Protein AF-A0A2V8YTY5-F1 (afdb_monomer)

pLDDT: mean 90.18, std 7.25, range [68.62, 97.31]

Sequence (83 aa):
MLPLSAKKPRSWTNEYVRHGTQTSLAALEIASGKVVAHVKQRRTSVNFLRFLNDVVRAFPEQELHMILDNLNIHKNEAARRWL

Solvent-accessible surface area (backbone atoms only — not comparable to full-atom values): 5617 Å² total; per-residue (Å²): 108,52,79,72,50,96,98,38,78,75,48,74,61,82,80,77,80,74,94,72,76,70,34,77,48,74,48,72,43,82,90,83,64,50,72,52,74,48,80,37,81,63,88,45,46,68,60,49,56,54,48,50,54,54,53,50,65,75,43,78,92,58,90,81,88,83,87,76,77,98,48,75,58,63,70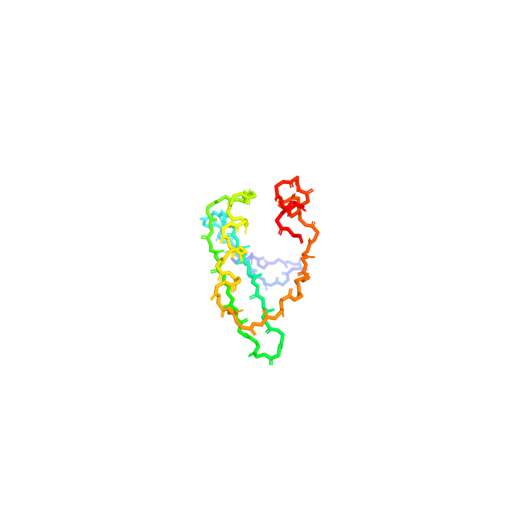,38,71,71,39,60,73,71,107

Mean predicted aligned error: 7.51 Å

Radius of gyration: 20.01 Å; Cα contacts (8 Å, |Δi|>4): 69; chains: 1; bounding box: 39×43×46 Å

Nearest PDB structures (foldseek):
  1cz9-assembly1_A-2  TM=8.704E-01  e=3.309E-02  Avian sarcoma virus
  1mhx-assembly1_A  TM=4.297E-01  e=1.911E+00  Finegoldia magna ATCC 29328
  1ihr-assembly1_A  TM=3.011E-01  e=4.620E-01  Escherichia coli
  4v7e-assembly1_CU  TM=3.447E-01  e=9.047E+00  Triticum aestivum

Foldseek 3Di:
DDDDDVVDDDDDDPPPDDPDDWDKDWDADDPPRDIDIDIGRDDALVVVVVSVVVVCVVPVPDDDDDDDDPDPSCPDPVNVVSD

Structure (mmCIF, N/CA/C/O backbone):
data_AF-A0A2V8YTY5-F1
#
_entry.id   AF-A0A2V8YTY5-F1
#
loop_
_atom_site.group_PDB
_atom_site.id
_atom_site.type_symbol
_atom_site.label_atom_id
_atom_site.label_alt_id
_atom_site.label_comp_id
_atom_site.label_asym_id
_atom_site.label_entity_id
_atom_site.label_seq_id
_atom_site.pdbx_PDB_ins_code
_atom_site.Cartn_x
_atom_site.Cartn_y
_atom_site.Cartn_z
_atom_site.occupancy
_atom_site.B_iso_or_equiv
_atom_site.auth_seq_id
_atom_site.auth_comp_id
_atom_site.auth_asym_id
_atom_site.auth_atom_id
_atom_site.pdbx_PDB_model_num
ATOM 1 N N . MET A 1 1 ? 9.684 -18.217 -31.310 1.00 70.25 1 MET A N 1
ATOM 2 C CA . MET A 1 1 ? 9.890 -19.690 -31.368 1.00 70.25 1 MET A CA 1
ATOM 3 C C . MET A 1 1 ? 11.365 -19.961 -31.594 1.00 70.25 1 MET A C 1
ATOM 5 O O . MET A 1 1 ? 11.905 -19.434 -32.559 1.00 70.25 1 MET A O 1
ATOM 9 N N . LEU A 1 2 ? 12.018 -20.733 -30.723 1.00 75.50 2 LEU A N 1
ATOM 10 C CA . LEU A 1 2 ? 13.448 -21.018 -30.876 1.00 75.50 2 LEU A CA 1
ATOM 11 C C . LEU A 1 2 ? 13.671 -22.204 -31.827 1.00 75.50 2 LEU A C 1
AT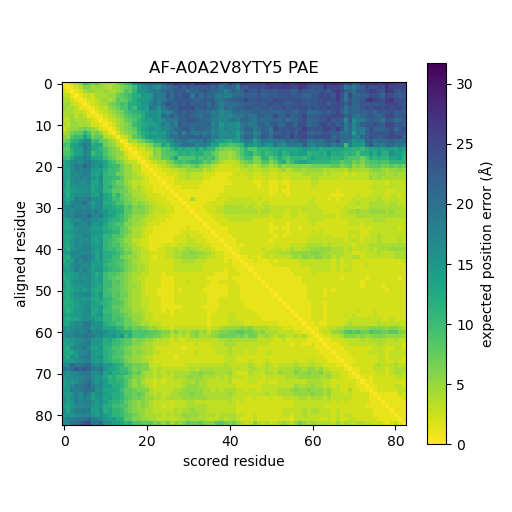OM 13 O O . LEU A 1 2 ? 12.886 -23.158 -31.797 1.00 75.50 2 LEU A O 1
ATOM 17 N N . PRO A 1 3 ? 14.711 -22.158 -32.679 1.00 73.94 3 PRO A N 1
ATOM 18 C CA . PRO A 1 3 ? 15.004 -23.235 -33.614 1.00 73.94 3 PRO A CA 1
ATOM 19 C C . PRO A 1 3 ? 15.411 -24.516 -32.874 1.00 73.94 3 PRO A C 1
ATOM 21 O O . PRO A 1 3 ? 16.116 -24.479 -31.862 1.00 73.94 3 PRO A O 1
ATOM 24 N N . LEU A 1 4 ? 14.973 -25.659 -33.405 1.00 84.69 4 LEU A N 1
ATOM 25 C CA . LEU A 1 4 ? 15.392 -26.977 -32.933 1.00 84.69 4 LEU A CA 1
ATOM 26 C C . LEU A 1 4 ? 16.893 -27.156 -33.211 1.00 84.69 4 LEU A C 1
ATOM 28 O O . LEU A 1 4 ? 17.351 -26.890 -34.320 1.00 84.69 4 LEU A O 1
ATOM 32 N N . SER A 1 5 ? 17.659 -27.631 -32.231 1.00 85.56 5 SER A N 1
ATOM 33 C CA . SER A 1 5 ? 19.058 -28.026 -32.446 1.00 85.56 5 SER A CA 1
ATOM 34 C C . SER A 1 5 ? 19.400 -29.268 -31.631 1.00 85.56 5 SER A C 1
ATOM 36 O O . SER A 1 5 ? 18.693 -29.618 -30.684 1.00 85.56 5 SER A O 1
ATOM 38 N N . ALA A 1 6 ? 20.470 -29.973 -32.009 1.00 84.88 6 ALA A N 1
ATOM 39 C CA . ALA A 1 6 ? 20.912 -31.158 -31.281 1.00 84.88 6 ALA A CA 1
ATOM 40 C C . ALA A 1 6 ? 21.116 -30.814 -29.793 1.00 84.88 6 ALA A C 1
ATOM 42 O O . ALA A 1 6 ? 21.815 -29.858 -29.461 1.00 84.88 6 ALA A O 1
ATOM 43 N N . LYS A 1 7 ? 20.491 -31.599 -28.903 1.00 86.06 7 LYS A N 1
ATOM 44 C CA . LYS A 1 7 ? 20.428 -31.384 -27.440 1.00 86.06 7 LYS A CA 1
ATOM 45 C C . LYS A 1 7 ? 19.563 -30.201 -26.961 1.00 86.06 7 LYS A C 1
ATOM 47 O O . LYS A 1 7 ? 19.594 -29.892 -25.773 1.00 86.06 7 LYS A O 1
ATOM 52 N N . LYS A 1 8 ? 18.771 -29.555 -27.827 1.00 80.94 8 LYS A N 1
ATOM 53 C CA . LYS A 1 8 ? 17.824 -28.490 -27.444 1.00 80.94 8 LYS A CA 1
ATOM 54 C C . LYS A 1 8 ? 16.436 -28.739 -28.058 1.00 80.94 8 LYS A C 1
ATOM 56 O O . LYS A 1 8 ? 16.252 -28.497 -29.255 1.00 80.94 8 LYS A O 1
ATOM 61 N N . PRO A 1 9 ? 15.457 -29.221 -27.269 1.00 80.94 9 PRO A N 1
ATOM 62 C CA . PRO A 1 9 ? 14.095 -29.424 -27.751 1.00 80.94 9 PRO A CA 1
ATOM 63 C C . PRO A 1 9 ? 13.441 -28.091 -28.133 1.00 80.94 9 PRO A C 1
ATOM 65 O O . PRO A 1 9 ? 13.825 -27.026 -27.646 1.00 80.94 9 PRO A O 1
ATOM 68 N N . ARG A 1 10 ? 12.439 -28.156 -29.016 1.00 80.19 10 ARG A N 1
ATOM 69 C CA . ARG A 1 10 ? 11.695 -26.982 -29.484 1.00 80.19 10 ARG A CA 1
ATOM 70 C C . ARG A 1 10 ? 11.039 -26.300 -28.289 1.00 80.19 10 ARG A C 1
ATOM 72 O O . ARG A 1 10 ? 10.296 -26.936 -27.548 1.00 80.19 10 ARG A O 1
ATOM 79 N N . SER A 1 11 ? 11.284 -25.006 -28.137 1.00 81.00 11 SER A N 1
ATOM 80 C CA . SER A 1 11 ? 10.689 -24.201 -27.078 1.00 81.00 11 SER A CA 1
ATOM 81 C C . SER A 1 11 ? 10.075 -22.923 -27.637 1.00 81.00 11 SER A C 1
ATOM 83 O O . SER A 1 11 ? 10.490 -22.364 -28.663 1.00 81.00 11 SER A O 1
ATOM 85 N N . TRP A 1 12 ? 9.031 -22.472 -26.955 1.00 77.44 12 TRP A N 1
ATOM 86 C CA . TRP A 1 12 ? 8.430 -21.176 -27.201 1.00 77.44 12 TRP A CA 1
ATOM 87 C C . TRP A 1 12 ? 9.228 -20.133 -26.430 1.00 77.44 12 TRP A C 1
ATOM 89 O O . TRP A 1 12 ? 9.453 -20.269 -25.229 1.00 77.44 12 TRP A O 1
ATOM 99 N N . THR A 1 13 ? 9.665 -19.085 -27.124 1.00 71.56 13 THR A N 1
ATOM 100 C CA . THR A 1 13 ? 10.001 -17.843 -26.442 1.00 71.56 13 THR A CA 1
ATOM 101 C C . THR A 1 13 ? 8.681 -17.266 -25.958 1.00 71.56 13 THR A C 1
ATOM 103 O O . THR A 1 13 ? 7.839 -16.904 -26.775 1.00 71.56 13 THR A O 1
ATOM 106 N N . ASN A 1 14 ? 8.477 -17.213 -24.640 1.00 71.44 14 ASN A N 1
ATOM 107 C CA . ASN A 1 14 ? 7.498 -16.290 -24.078 1.00 71.44 14 ASN A CA 1
ATOM 108 C C . ASN A 1 14 ? 8.061 -14.895 -24.331 1.00 71.44 14 ASN A C 1
ATOM 110 O O . ASN A 1 14 ? 8.806 -14.355 -23.513 1.00 71.44 14 ASN A O 1
ATOM 114 N N . GLU A 1 15 ? 7.781 -14.352 -25.512 1.00 68.62 15 GLU A N 1
ATOM 115 C CA . GLU A 1 15 ? 8.038 -12.953 -25.819 1.00 68.62 15 GLU A CA 1
ATOM 116 C C . GLU A 1 15 ? 7.095 -12.127 -24.952 1.00 68.62 15 GLU A C 1
ATOM 118 O O . GLU A 1 15 ? 5.979 -11.777 -25.323 1.00 68.62 15 GLU A O 1
ATOM 123 N N . TYR A 1 16 ? 7.534 -11.890 -23.719 1.00 76.50 16 TYR A N 1
ATOM 124 C CA . TYR A 1 16 ? 6.872 -10.979 -22.814 1.00 76.50 16 TYR A CA 1
ATOM 125 C C . TYR A 1 16 ? 7.149 -9.556 -23.294 1.00 76.50 16 TYR A C 1
ATOM 127 O O . TYR A 1 16 ? 8.187 -8.964 -22.991 1.00 76.50 16 TYR A O 1
ATOM 135 N N . VAL A 1 17 ? 6.215 -9.017 -24.074 1.00 76.12 17 VAL A N 1
ATOM 136 C CA . VAL A 1 17 ? 6.251 -7.621 -24.508 1.00 76.12 17 VAL A CA 1
ATOM 137 C C . VAL A 1 17 ? 5.788 -6.744 -23.344 1.00 76.12 17 VAL A C 1
ATOM 139 O O . VAL A 1 17 ? 4.619 -6.745 -22.962 1.00 76.12 17 VAL A O 1
ATOM 142 N N . ARG A 1 18 ? 6.717 -5.986 -22.749 1.00 81.88 18 ARG A N 1
ATOM 143 C CA . ARG A 1 18 ? 6.386 -4.981 -21.728 1.00 81.88 18 ARG A CA 1
ATOM 144 C C . ARG A 1 18 ? 5.895 -3.704 -22.403 1.00 81.88 18 ARG A C 1
ATOM 146 O O . ARG A 1 18 ? 6.685 -2.994 -23.013 1.00 81.88 18 ARG A O 1
ATOM 153 N N . HIS A 1 19 ? 4.636 -3.341 -22.184 1.00 82.12 19 HIS A N 1
ATOM 154 C CA . HIS A 1 19 ? 4.063 -2.061 -22.630 1.00 82.12 19 HIS A CA 1
ATOM 155 C C . HIS A 1 19 ? 4.339 -0.896 -21.656 1.00 82.12 19 HIS A C 1
ATOM 157 O O . HIS A 1 19 ? 3.574 0.061 -21.572 1.00 82.12 19 HIS A O 1
ATOM 163 N N . GLY A 1 20 ? 5.434 -0.980 -20.896 1.00 84.25 20 GLY A N 1
ATOM 164 C CA . GLY A 1 20 ?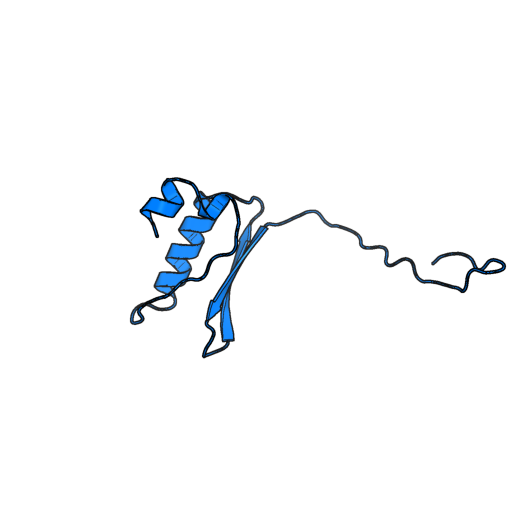 5.761 -0.064 -19.803 1.00 84.25 20 GLY A CA 1
ATOM 165 C C . GLY A 1 20 ? 5.500 -0.663 -18.419 1.00 84.25 20 GLY A C 1
ATOM 166 O O . GLY A 1 20 ? 5.170 -1.839 -18.278 1.00 84.25 20 GLY A O 1
ATOM 167 N N . THR A 1 21 ? 5.710 0.148 -17.380 1.00 89.88 21 THR A N 1
ATOM 168 C CA . THR A 1 21 ? 5.521 -0.252 -15.977 1.00 89.88 21 THR A CA 1
ATOM 169 C C . THR A 1 21 ? 4.549 0.706 -15.306 1.00 89.88 21 THR A C 1
ATOM 171 O O . THR A 1 21 ? 4.752 1.917 -15.350 1.00 89.88 21 THR A O 1
ATOM 174 N N . GLN A 1 22 ? 3.526 0.165 -14.647 1.00 93.12 22 GLN A N 1
ATOM 175 C CA . GLN A 1 22 ? 2.631 0.919 -13.772 1.00 93.12 22 GLN A CA 1
ATOM 176 C C . GLN A 1 22 ? 2.773 0.436 -12.329 1.00 93.12 22 GLN A C 1
ATOM 178 O O . GLN A 1 22 ? 3.240 -0.668 -12.059 1.00 93.12 22 GLN A O 1
ATOM 183 N N . THR A 1 23 ? 2.388 1.290 -11.387 1.00 92.25 23 THR A N 1
ATOM 184 C CA . THR A 1 23 ? 2.316 0.956 -9.964 1.00 92.25 23 THR A CA 1
ATOM 185 C C . THR A 1 23 ? 0.889 0.561 -9.616 1.00 92.25 23 THR A C 1
ATOM 187 O O . THR A 1 23 ? -0.024 1.366 -9.798 1.00 92.25 23 THR A O 1
ATOM 190 N N . SER A 1 24 ? 0.715 -0.649 -9.091 1.00 93.75 24 SER A N 1
ATOM 191 C CA . SER A 1 24 ? -0.535 -1.096 -8.479 1.00 93.75 24 SER A CA 1
ATOM 192 C C . SER A 1 24 ? -0.437 -0.955 -6.962 1.00 93.75 24 SER A C 1
ATOM 194 O O . SER A 1 24 ? 0.565 -1.352 -6.370 1.00 93.75 24 SER A O 1
ATOM 196 N N . LEU A 1 25 ? -1.460 -0.370 -6.350 1.00 95.31 25 LEU A N 1
ATOM 197 C CA . LEU A 1 25 ? -1.706 -0.403 -4.912 1.00 95.31 25 LEU A CA 1
ATOM 198 C C . LEU A 1 25 ? -2.995 -1.188 -4.716 1.00 95.31 25 LEU A C 1
ATOM 200 O O . LEU A 1 25 ? -3.987 -0.863 -5.364 1.00 95.31 25 LEU A O 1
ATOM 204 N N . ALA A 1 26 ? -2.988 -2.202 -3.858 1.00 96.69 26 ALA A N 1
ATOM 205 C CA . ALA A 1 26 ? -4.161 -3.022 -3.599 1.00 96.69 26 ALA A CA 1
ATOM 206 C C . ALA A 1 26 ? -4.238 -3.386 -2.117 1.00 96.69 26 ALA A C 1
ATOM 208 O O . ALA A 1 26 ? -3.221 -3.681 -1.494 1.00 96.69 26 ALA A O 1
ATOM 209 N N . ALA A 1 27 ? -5.451 -3.363 -1.576 1.00 96.94 27 ALA A N 1
ATOM 210 C CA . ALA A 1 27 ? -5.779 -3.799 -0.231 1.00 96.94 27 ALA A CA 1
ATOM 211 C C . ALA A 1 27 ? -6.827 -4.899 -0.357 1.00 96.94 27 ALA A C 1
ATOM 213 O O . ALA A 1 27 ? -7.861 -4.698 -0.998 1.00 96.94 27 ALA A O 1
ATOM 214 N N . LEU A 1 28 ? -6.521 -6.055 0.223 1.00 97.25 28 LEU A N 1
ATOM 215 C CA . LEU A 1 28 ? -7.397 -7.214 0.283 1.00 97.25 28 LEU A CA 1
ATOM 216 C C . LEU A 1 28 ? -7.986 -7.294 1.690 1.00 97.25 28 LEU A C 1
ATOM 218 O O . LEU A 1 28 ? -7.242 -7.411 2.661 1.00 97.25 28 LEU A O 1
ATOM 222 N N . GLU A 1 29 ? -9.309 -7.248 1.785 1.00 95.81 29 GLU A N 1
ATOM 223 C CA . GLU A 1 29 ? -10.023 -7.567 3.016 1.00 95.81 29 GLU A CA 1
ATOM 224 C C . GLU A 1 29 ? -10.133 -9.095 3.124 1.00 95.81 29 GLU A C 1
ATOM 226 O O . GLU A 1 29 ? -10.601 -9.762 2.200 1.00 95.81 29 GLU A O 1
ATOM 231 N N . ILE A 1 30 ? -9.618 -9.658 4.217 1.00 95.19 30 ILE A N 1
ATOM 232 C CA . ILE A 1 30 ? -9.337 -11.095 4.328 1.00 95.19 30 ILE A CA 1
ATOM 233 C C . ILE A 1 30 ? -10.613 -11.932 4.462 1.00 95.19 30 ILE A C 1
ATOM 235 O O . ILE A 1 30 ? -10.670 -13.027 3.907 1.00 95.19 30 ILE A O 1
ATOM 239 N N . ALA A 1 31 ? -11.627 -11.448 5.181 1.00 92.81 31 ALA A N 1
ATOM 240 C CA . ALA A 1 31 ? -12.821 -12.229 5.483 1.00 92.81 31 ALA A CA 1
ATOM 241 C C . ALA A 1 31 ? -13.749 -12.375 4.268 1.00 92.81 31 ALA A C 1
ATOM 243 O O . ALA A 1 31 ? -14.266 -13.460 4.012 1.00 92.81 31 ALA A O 1
ATOM 244 N N . SER A 1 32 ? -13.958 -11.297 3.511 1.00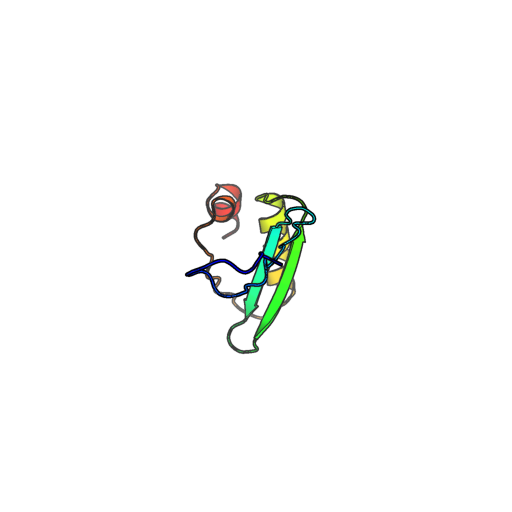 93.81 32 SER A N 1
ATOM 245 C CA . SER A 1 32 ? -14.839 -11.268 2.336 1.00 93.81 32 SER A CA 1
ATOM 246 C C . SER A 1 32 ? -14.105 -11.460 1.011 1.00 93.81 32 SER A C 1
ATOM 248 O O . SER A 1 32 ? -14.740 -11.744 -0.003 1.00 93.81 32 SER A O 1
ATOM 250 N N . GLY A 1 33 ? -12.785 -11.266 0.981 1.00 94.88 33 GLY A N 1
ATOM 251 C CA . GLY A 1 33 ? -11.999 -11.273 -0.252 1.00 94.88 33 GLY A CA 1
ATOM 252 C C . GLY A 1 33 ? -12.165 -10.011 -1.108 1.00 94.88 33 GLY A C 1
ATOM 253 O O . GLY A 1 33 ? -11.684 -9.968 -2.242 1.00 94.88 33 GLY A O 1
ATOM 254 N N . LYS A 1 34 ? -12.843 -8.972 -0.604 1.00 94.94 34 LYS A N 1
ATOM 255 C CA . LYS A 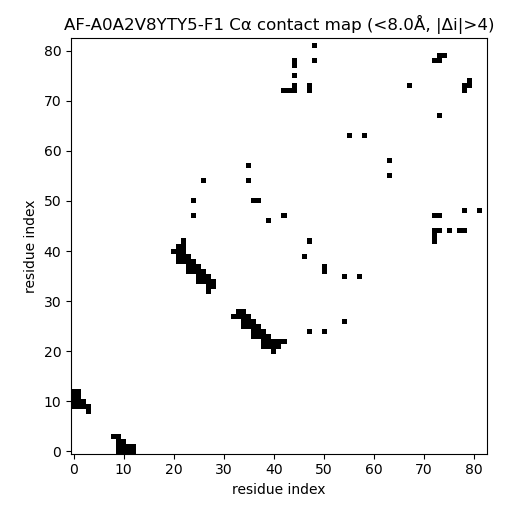1 34 ? -13.019 -7.704 -1.321 1.00 94.94 34 LYS A CA 1
ATOM 256 C C . LYS A 1 34 ? -11.671 -7.013 -1.525 1.00 94.94 34 LYS A C 1
ATOM 258 O O . LYS A 1 34 ? -10.880 -6.874 -0.596 1.00 94.94 34 LYS A O 1
ATOM 263 N N . VAL A 1 35 ? -11.447 -6.511 -2.739 1.00 96.81 35 VAL A N 1
ATOM 264 C CA . VAL A 1 35 ? -10.231 -5.771 -3.098 1.00 96.81 35 VAL A CA 1
ATOM 265 C C . VAL A 1 35 ? -10.563 -4.319 -3.418 1.00 96.81 35 VAL A C 1
ATOM 267 O O . VAL A 1 35 ? -11.434 -4.036 -4.240 1.00 96.81 35 VAL A O 1
ATOM 270 N N . VAL A 1 36 ? -9.817 -3.397 -2.814 1.00 97.25 36 VAL A N 1
ATOM 271 C CA . VAL A 1 36 ? -9.746 -1.991 -3.234 1.00 97.25 36 VAL A CA 1
ATOM 272 C C . VAL A 1 36 ? -8.391 -1.785 -3.897 1.00 97.25 36 VAL A C 1
ATOM 274 O O . VAL A 1 36 ? -7.366 -2.109 -3.298 1.00 97.25 36 VAL A O 1
ATOM 277 N N . ALA A 1 37 ? -8.360 -1.266 -5.126 1.00 97.31 37 ALA A N 1
ATOM 278 C CA . ALA A 1 37 ? -7.115 -1.127 -5.875 1.00 97.31 37 ALA A CA 1
ATOM 279 C C . ALA A 1 37 ? -7.034 0.161 -6.695 1.00 97.31 37 ALA A C 1
ATOM 281 O O . ALA A 1 37 ? -8.019 0.632 -7.257 1.00 97.31 37 ALA A O 1
ATOM 282 N N . HIS A 1 38 ? -5.819 0.690 -6.818 1.00 97.12 38 HIS A N 1
ATOM 283 C CA . HIS A 1 38 ? -5.464 1.821 -7.663 1.00 97.12 38 HIS A CA 1
ATOM 284 C C . HIS A 1 38 ? -4.307 1.462 -8.589 1.00 97.12 38 HIS A C 1
ATOM 286 O O . HIS A 1 38 ? -3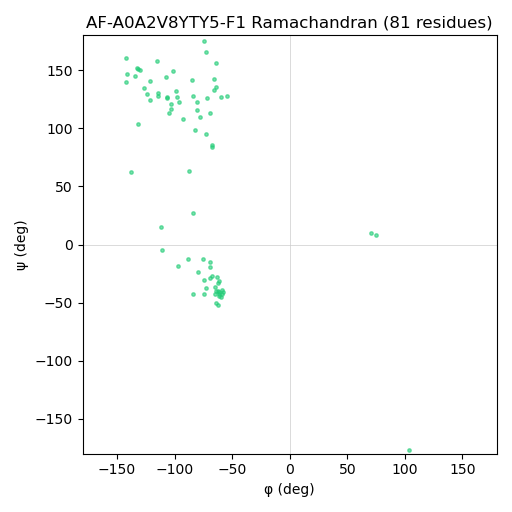.270 0.976 -8.144 1.00 97.12 38 HIS A O 1
ATOM 292 N N . VAL A 1 39 ? -4.434 1.837 -9.862 1.00 95.88 39 VAL A N 1
ATOM 293 C CA . 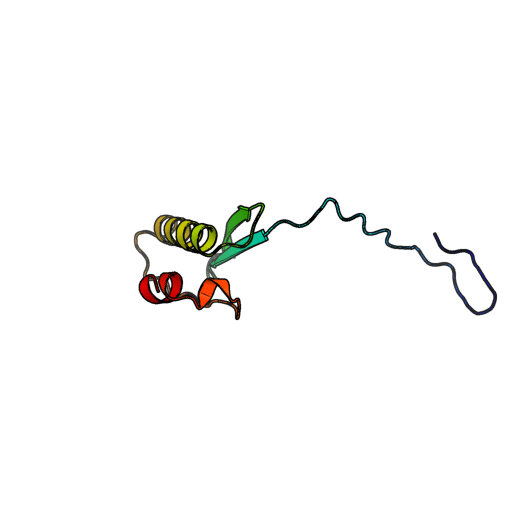VAL A 1 39 ? -3.331 1.802 -10.826 1.00 95.88 39 VAL A CA 1
ATOM 294 C C . VAL A 1 39 ? -2.857 3.226 -11.096 1.00 95.88 39 VAL A C 1
ATOM 296 O O . VAL A 1 39 ? -3.656 4.115 -11.402 1.00 95.88 39 VAL A O 1
ATOM 299 N N . LYS A 1 40 ? -1.554 3.471 -10.938 1.00 94.94 40 LYS A N 1
ATOM 300 C CA . LYS A 1 40 ? -0.921 4.786 -11.106 1.00 94.94 40 LYS A CA 1
ATOM 301 C C . LYS A 1 40 ? 0.334 4.679 -11.964 1.00 94.94 40 LYS A C 1
ATOM 303 O O . LYS A 1 40 ? 1.036 3.675 -11.955 1.00 94.94 40 LYS A O 1
ATOM 308 N N . GLN A 1 41 ? 0.662 5.766 -12.657 1.00 92.56 41 GLN A N 1
ATOM 309 C CA . GLN A 1 41 ? 1.867 5.849 -13.493 1.00 92.56 41 GLN A CA 1
ATOM 310 C C . GLN A 1 41 ? 3.167 5.860 -12.673 1.00 92.56 41 GLN A C 1
ATOM 312 O O . GLN A 1 41 ? 4.209 5.428 -13.152 1.00 92.56 41 GLN A O 1
ATOM 317 N N . ARG A 1 42 ? 3.129 6.365 -11.431 1.00 90.94 42 ARG A N 1
ATOM 318 C CA . ARG A 1 42 ? 4.305 6.471 -10.556 1.00 90.94 42 ARG A CA 1
ATOM 319 C C . ARG A 1 42 ? 4.013 5.988 -9.140 1.00 90.94 42 ARG A C 1
ATOM 321 O O . ARG A 1 42 ? 2.942 6.256 -8.587 1.00 90.94 42 ARG A O 1
ATOM 328 N N . ARG A 1 43 ? 5.032 5.378 -8.535 1.00 91.44 43 ARG A N 1
ATOM 329 C CA . ARG A 1 43 ? 5.075 4.972 -7.130 1.00 91.44 43 ARG A CA 1
ATOM 330 C C . ARG A 1 43 ? 5.464 6.161 -6.253 1.00 91.44 43 ARG A C 1
ATOM 332 O O . ARG A 1 43 ? 6.644 6.484 -6.144 1.00 91.44 43 ARG A O 1
ATOM 339 N N . THR A 1 44 ? 4.481 6.816 -5.640 1.00 93.25 44 THR A N 1
ATOM 340 C CA . THR A 1 44 ? 4.700 7.973 -4.756 1.00 93.25 44 THR A CA 1
ATOM 341 C C . THR A 1 44 ? 3.937 7.813 -3.446 1.00 93.25 44 THR A C 1
ATOM 343 O O . THR A 1 44 ? 2.864 7.210 -3.414 1.00 93.25 44 THR A O 1
ATOM 346 N N . SER A 1 45 ? 4.462 8.400 -2.370 1.00 93.81 45 SER A N 1
ATOM 347 C CA . SER A 1 45 ? 3.799 8.406 -1.060 1.00 93.81 45 SER A CA 1
ATOM 348 C C . SER A 1 45 ? 2.458 9.137 -1.093 1.00 93.81 45 SER A C 1
ATOM 350 O O . SER A 1 45 ? 1.515 8.714 -0.444 1.00 93.81 45 SER A O 1
ATOM 352 N N . VAL A 1 46 ? 2.329 10.181 -1.918 1.00 94.12 46 VAL A N 1
ATOM 353 C CA . VAL A 1 46 ? 1.057 10.899 -2.115 1.00 94.12 46 VAL A CA 1
ATOM 354 C C . VAL A 1 46 ? -0.019 9.974 -2.688 1.00 94.12 46 VAL A C 1
ATOM 356 O O . VAL A 1 46 ? -1.150 9.969 -2.207 1.00 94.12 46 VAL A O 1
ATOM 359 N N . ASN A 1 47 ? 0.325 9.159 -3.691 1.00 95.38 47 ASN A N 1
ATOM 360 C CA . ASN A 1 47 ? -0.609 8.185 -4.258 1.00 95.38 47 ASN A CA 1
ATOM 361 C C . ASN A 1 47 ? -0.991 7.109 -3.237 1.00 95.38 47 ASN A C 1
ATOM 363 O O . ASN A 1 47 ? -2.148 6.698 -3.206 1.00 95.38 47 ASN A O 1
ATOM 367 N N . PHE A 1 48 ? -0.039 6.693 -2.399 1.00 95.69 48 PHE A N 1
ATOM 368 C CA . PHE A 1 48 ? -0.280 5.750 -1.311 1.00 95.69 48 PHE A CA 1
ATOM 369 C C . PHE A 1 48 ? -1.238 6.310 -0.251 1.00 95.69 48 PHE A C 1
ATOM 371 O O . PHE A 1 48 ? -2.245 5.677 0.034 1.00 95.69 48 PHE A O 1
ATOM 378 N N . LEU A 1 49 ? -1.004 7.519 0.261 1.00 96.19 49 LEU A N 1
ATOM 379 C CA . LEU A 1 49 ? -1.884 8.137 1.262 1.00 96.19 49 LEU A CA 1
ATOM 380 C C . LEU A 1 49 ? -3.301 8.381 0.728 1.00 96.19 49 LEU A C 1
ATOM 382 O O . LEU A 1 49 ? -4.283 8.136 1.420 1.00 96.19 49 LEU A O 1
ATOM 386 N N . ARG A 1 50 ? -3.429 8.816 -0.533 1.00 96.38 50 ARG A N 1
ATOM 387 C CA . ARG A 1 50 ? -4.747 8.939 -1.177 1.00 96.38 50 ARG A CA 1
ATOM 388 C C . ARG A 1 50 ? -5.456 7.594 -1.282 1.00 96.38 50 ARG A C 1
ATOM 390 O O . ARG A 1 50 ? -6.646 7.525 -1.015 1.00 96.38 50 ARG A O 1
ATOM 397 N N . PHE A 1 51 ? -4.723 6.547 -1.656 1.00 96.62 51 PHE A N 1
ATOM 398 C CA . PHE A 1 51 ? -5.256 5.191 -1.691 1.00 96.62 51 PHE A CA 1
ATOM 399 C C . PHE A 1 51 ? -5.747 4.739 -0.311 1.00 96.62 51 PHE A C 1
ATOM 401 O O . PHE A 1 51 ? -6.860 4.241 -0.213 1.00 96.62 51 PHE A O 1
ATOM 408 N N . LEU A 1 52 ? -4.978 4.983 0.751 1.00 96.06 52 LEU A N 1
ATOM 409 C CA . LEU A 1 52 ? -5.382 4.641 2.115 1.00 96.06 52 LEU A CA 1
ATOM 410 C C . LEU A 1 52 ? -6.657 5.370 2.563 1.00 96.06 52 LEU A C 1
ATOM 412 O O . LEU A 1 52 ? -7.545 4.745 3.136 1.00 96.06 52 LEU A O 1
ATOM 416 N N . ASN A 1 53 ? -6.802 6.657 2.233 1.00 96.06 53 ASN A N 1
ATOM 417 C CA . ASN A 1 5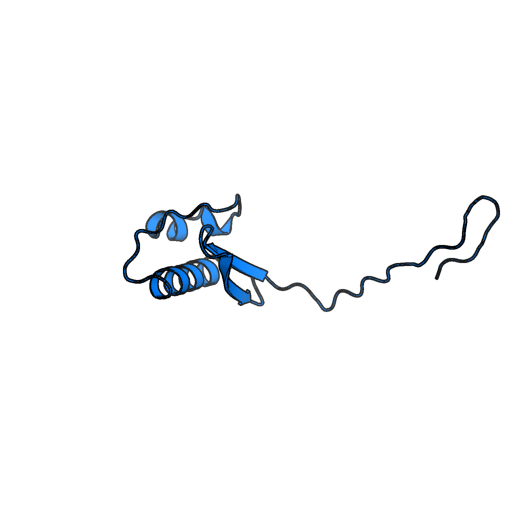3 ? -8.044 7.390 2.499 1.00 96.06 53 ASN A CA 1
ATOM 418 C C . ASN A 1 53 ? -9.256 6.742 1.811 1.00 96.06 53 ASN A C 1
ATOM 420 O O . ASN A 1 53 ? -10.338 6.684 2.393 1.00 96.06 53 ASN A O 1
ATOM 424 N N . ASP A 1 54 ? -9.086 6.252 0.582 1.00 97.00 54 ASP A N 1
ATOM 425 C CA . ASP A 1 54 ? -10.162 5.590 -0.158 1.00 97.00 54 ASP A CA 1
ATOM 426 C C . ASP A 1 54 ? -10.446 4.175 0.379 1.00 97.00 54 ASP A C 1
ATOM 428 O O . ASP A 1 54 ? -11.601 3.754 0.386 1.00 97.00 54 ASP A O 1
ATOM 432 N N . VAL A 1 55 ? -9.436 3.475 0.916 1.00 96.12 55 VAL A N 1
ATOM 433 C CA . VAL A 1 55 ? -9.630 2.221 1.665 1.00 96.12 55 VAL A CA 1
ATOM 434 C C . VAL A 1 55 ? -10.472 2.470 2.916 1.00 96.12 55 VAL A C 1
ATOM 436 O O . VAL A 1 55 ? -11.495 1.816 3.075 1.00 96.12 55 VAL A O 1
ATOM 439 N N . VAL A 1 56 ? -10.121 3.446 3.760 1.00 95.31 56 VAL A N 1
ATOM 440 C CA . VAL A 1 56 ? -10.890 3.761 4.982 1.00 95.31 56 VAL A CA 1
ATOM 441 C C . VAL A 1 56 ? -12.339 4.127 4.649 1.00 95.31 56 VAL A C 1
ATOM 443 O O . VAL A 1 56 ? -13.273 3.632 5.274 1.00 95.31 56 VAL A O 1
ATOM 446 N N . ARG A 1 57 ? -12.558 4.927 3.599 1.00 95.62 57 ARG A N 1
ATOM 447 C CA . ARG A 1 57 ? -13.912 5.274 3.129 1.00 95.62 57 ARG A CA 1
ATOM 448 C C . ARG A 1 57 ? -14.722 4.075 2.641 1.00 95.62 57 ARG A C 1
ATOM 450 O O . ARG A 1 57 ? -15.946 4.125 2.693 1.00 95.62 57 ARG A O 1
ATOM 457 N N . ALA A 1 58 ? -14.070 3.025 2.145 1.00 95.06 58 ALA A N 1
ATOM 458 C CA . ALA A 1 58 ? -14.748 1.818 1.684 1.00 95.06 58 ALA A CA 1
ATOM 459 C C . ALA A 1 58 ? -15.259 0.929 2.836 1.00 95.06 58 ALA A C 1
ATOM 461 O O . ALA A 1 58 ? -16.045 0.016 2.563 1.00 95.06 58 ALA A O 1
ATOM 462 N N . PHE A 1 59 ? -14.832 1.200 4.078 1.00 94.25 59 PHE A N 1
ATOM 463 C CA . PHE A 1 59 ? -15.185 0.461 5.297 1.00 94.25 59 PHE A CA 1
ATOM 464 C C . PHE A 1 59 ? -15.459 1.425 6.479 1.00 94.25 59 PHE A C 1
ATOM 466 O O . PHE A 1 59 ? -14.743 1.403 7.477 1.00 94.25 59 PHE A O 1
ATOM 473 N N . PRO A 1 60 ? -16.482 2.298 6.387 1.00 92.31 60 PRO A N 1
ATOM 474 C CA . PRO A 1 60 ? -16.654 3.438 7.298 1.00 92.31 60 PRO A CA 1
ATOM 475 C C . PRO A 1 60 ? -17.034 3.078 8.745 1.00 92.31 60 PRO A C 1
ATOM 477 O O . PRO A 1 60 ? -16.862 3.907 9.631 1.00 92.31 60 PRO A O 1
ATOM 480 N N . GLU A 1 61 ? -17.553 1.874 8.992 1.00 93.50 61 GLU A N 1
ATOM 481 C CA . GLU A 1 61 ? -18.033 1.430 10.314 1.00 93.50 61 GLU A CA 1
ATOM 482 C C . GLU A 1 61 ? -17.161 0.320 10.921 1.00 93.50 61 GLU A C 1
ATOM 484 O O . GLU A 1 61 ? -17.583 -0.382 11.837 1.00 93.50 61 GLU A O 1
ATOM 489 N N . GLN A 1 62 ? -15.955 0.117 10.385 1.00 91.12 62 GLN A N 1
ATOM 490 C CA . GLN A 1 62 ? -15.059 -0.957 10.805 1.00 91.12 62 GLN A CA 1
ATOM 491 C C . GLN A 1 62 ? -13.728 -0.400 11.302 1.00 91.12 62 GLN A C 1
ATOM 493 O O . GLN A 1 62 ? -13.160 0.519 10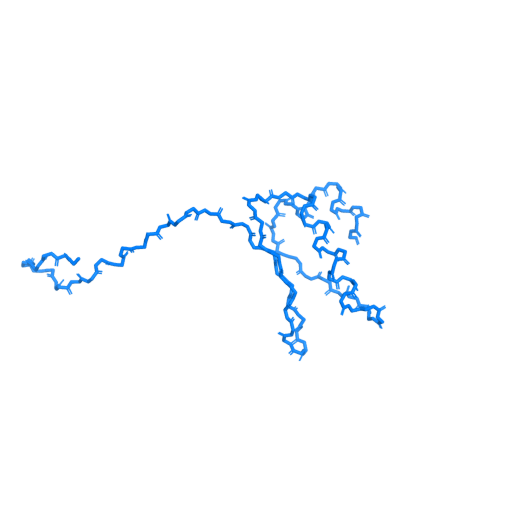.714 1.00 91.12 62 GLN A O 1
ATOM 498 N N . GLU A 1 63 ? -13.202 -1.005 12.364 1.00 92.62 63 GLU A N 1
ATOM 499 C CA . GLU A 1 63 ? -11.800 -0.836 12.724 1.00 92.62 63 GLU A CA 1
ATOM 500 C C . GLU A 1 63 ? -10.935 -1.597 11.712 1.00 92.62 63 GLU A C 1
ATOM 502 O O . GLU A 1 63 ? -11.151 -2.783 11.450 1.00 92.62 63 GLU A O 1
ATOM 507 N N . LEU A 1 64 ? -9.968 -0.904 11.109 1.00 93.19 64 LEU A N 1
ATOM 508 C CA . LEU A 1 64 ? -9.101 -1.475 10.085 1.00 93.19 64 LEU A CA 1
ATOM 509 C C . LEU A 1 64 ? -7.714 -1.765 10.651 1.00 93.19 64 LEU A C 1
ATOM 511 O O . LEU A 1 64 ? -6.932 -0.854 10.915 1.00 93.19 64 LEU A O 1
ATOM 515 N N . HIS A 1 65 ? -7.366 -3.047 10.735 1.00 94.12 65 HIS A N 1
ATOM 516 C CA . HIS A 1 65 ? -5.994 -3.481 10.987 1.00 94.12 65 HIS A CA 1
ATOM 517 C C . HIS A 1 65 ? -5.285 -3.725 9.655 1.00 94.12 65 HIS A C 1
ATOM 519 O O . HIS A 1 65 ? -5.576 -4.683 8.937 1.00 94.12 65 HIS A O 1
ATOM 525 N N . MET A 1 66 ? -4.352 -2.842 9.304 1.00 92.56 66 MET A N 1
ATOM 526 C CA . MET A 1 66 ? -3.650 -2.901 8.024 1.00 92.56 66 MET A CA 1
ATOM 527 C C . MET A 1 66 ? -2.293 -3.586 8.169 1.00 92.56 66 MET A C 1
ATOM 529 O O . MET A 1 66 ? -1.452 -3.162 8.958 1.00 92.56 66 MET A O 1
ATOM 533 N N . ILE A 1 67 ? -2.047 -4.608 7.349 1.00 93.50 67 ILE A N 1
ATOM 534 C CA . ILE A 1 67 ? -0.725 -5.221 7.193 1.00 93.50 67 ILE A CA 1
ATOM 535 C C . ILE A 1 67 ? -0.143 -4.715 5.877 1.00 93.50 67 ILE A C 1
ATOM 537 O O . ILE A 1 67 ? -0.699 -4.953 4.807 1.00 93.50 67 ILE A O 1
ATOM 541 N N . LEU A 1 68 ? 0.969 -3.990 5.966 1.00 93.44 68 LEU A N 1
ATOM 542 C CA . LEU A 1 68 ? 1.664 -3.434 4.809 1.00 93.44 68 LEU A CA 1
ATOM 543 C C . LEU A 1 68 ? 2.885 -4.285 4.464 1.00 93.44 68 LEU A C 1
ATOM 545 O O . LEU A 1 68 ? 3.527 -4.863 5.344 1.00 93.44 68 LEU A O 1
ATOM 549 N N . ASP A 1 69 ? 3.235 -4.325 3.183 1.00 91.06 69 ASP A N 1
ATOM 550 C CA . ASP A 1 69 ? 4.496 -4.911 2.752 1.00 91.06 69 ASP A CA 1
ATOM 551 C C . ASP A 1 69 ? 5.687 -3.985 3.082 1.00 91.06 69 ASP A C 1
ATOM 553 O O . ASP A 1 69 ? 5.563 -2.864 3.589 1.00 91.06 69 ASP A O 1
ATOM 557 N N . ASN A 1 70 ? 6.900 -4.469 2.822 1.00 91.00 70 ASN A N 1
ATOM 558 C CA . ASN A 1 70 ? 8.124 -3.738 3.133 1.00 91.00 70 ASN A CA 1
ATOM 559 C C . ASN A 1 70 ? 8.545 -2.794 1.989 1.00 91.00 70 ASN A C 1
ATOM 561 O O . ASN A 1 70 ? 9.618 -2.950 1.402 1.00 91.00 70 ASN A O 1
ATOM 565 N N . LEU A 1 71 ? 7.713 -1.798 1.677 1.00 89.62 71 LEU A N 1
ATOM 566 C CA . LEU A 1 71 ? 7.977 -0.826 0.613 1.00 89.62 71 LEU A CA 1
ATOM 567 C C . LEU A 1 71 ? 8.342 0.564 1.154 1.00 89.62 71 LEU A C 1
ATOM 569 O O . LEU A 1 71 ? 7.799 1.055 2.144 1.00 89.62 71 LEU A O 1
ATOM 573 N N . ASN A 1 72 ? 9.256 1.256 0.468 1.00 90.00 72 ASN A N 1
ATOM 574 C CA . ASN A 1 72 ? 9.783 2.553 0.913 1.00 90.00 72 ASN A CA 1
ATOM 575 C C . ASN A 1 72 ? 8.712 3.657 1.040 1.00 90.00 72 ASN A C 1
ATOM 577 O O . ASN A 1 72 ? 8.817 4.524 1.909 1.00 90.00 72 ASN A O 1
ATOM 581 N N . ILE A 1 73 ? 7.661 3.621 0.216 1.00 91.69 73 ILE A N 1
ATOM 582 C CA . ILE A 1 73 ? 6.568 4.602 0.283 1.00 91.69 73 ILE A CA 1
ATOM 583 C C . ILE A 1 73 ? 5.697 4.455 1.540 1.00 91.69 73 ILE A C 1
ATOM 585 O O . ILE A 1 73 ? 4.993 5.404 1.875 1.00 91.69 73 ILE A O 1
ATOM 589 N N . HIS A 1 74 ? 5.784 3.329 2.256 1.00 91.25 74 HIS A N 1
ATOM 590 C CA . HIS A 1 74 ? 5.070 3.086 3.516 1.00 91.25 74 HIS A CA 1
ATOM 591 C C . HIS A 1 74 ? 5.856 3.561 4.744 1.00 91.25 74 HIS A C 1
ATOM 593 O O . HIS A 1 74 ? 5.314 3.647 5.837 1.00 91.25 74 HIS A O 1
ATOM 599 N N . LYS A 1 75 ? 7.148 3.877 4.579 1.00 91.06 75 LYS A N 1
ATOM 600 C CA . LYS A 1 75 ? 8.081 4.094 5.699 1.00 91.06 75 LYS A CA 1
ATOM 601 C C . LYS A 1 75 ? 8.544 5.535 5.889 1.00 91.06 75 LYS A C 1
ATOM 603 O O . LYS A 1 75 ? 9.288 5.796 6.836 1.00 91.06 75 LYS A O 1
ATOM 608 N N . ASN A 1 76 ? 8.155 6.447 5.001 1.00 90.94 76 ASN A N 1
ATOM 609 C CA . ASN A 1 76 ? 8.468 7.872 5.136 1.00 90.94 76 ASN A CA 1
ATOM 610 C C . ASN A 1 76 ? 7.630 8.527 6.242 1.00 90.94 76 ASN A C 1
ATOM 612 O O . ASN A 1 76 ? 6.637 7.971 6.701 1.00 90.94 76 ASN A O 1
ATOM 616 N N . GLU A 1 77 ? 8.030 9.728 6.648 1.00 93.69 77 GLU A N 1
ATOM 617 C CA . GLU A 1 77 ? 7.391 10.462 7.738 1.00 93.69 77 GLU A CA 1
ATOM 618 C C . GLU A 1 77 ? 5.898 10.722 7.502 1.00 93.69 77 GLU A C 1
ATOM 620 O O . GLU A 1 77 ? 5.101 10.547 8.415 1.00 93.69 77 GLU A O 1
ATOM 625 N N . ALA A 1 78 ? 5.495 11.065 6.275 1.00 92.00 78 ALA A N 1
ATOM 626 C CA . ALA A 1 78 ? 4.087 11.298 5.963 1.00 92.00 78 ALA A CA 1
ATOM 627 C C . ALA A 1 78 ? 3.240 10.023 6.127 1.00 92.00 78 ALA A C 1
ATOM 629 O O . ALA A 1 78 ? 2.144 10.087 6.670 1.00 92.00 78 ALA A O 1
ATOM 630 N N . ALA A 1 79 ? 3.765 8.865 5.711 1.00 92.00 79 ALA A N 1
ATOM 631 C CA . ALA A 1 79 ? 3.122 7.572 5.934 1.00 92.00 79 ALA A CA 1
ATOM 632 C C . ALA A 1 79 ? 3.045 7.214 7.425 1.00 92.00 79 ALA A C 1
ATOM 634 O O . ALA A 1 79 ? 1.994 6.790 7.883 1.00 92.00 79 ALA A O 1
ATOM 635 N N . ARG A 1 80 ? 4.115 7.455 8.194 1.00 91.38 80 ARG A N 1
ATOM 636 C CA . ARG A 1 80 ? 4.143 7.197 9.647 1.00 91.38 80 ARG A CA 1
ATOM 637 C C . ARG A 1 80 ? 3.231 8.104 10.467 1.00 91.38 80 ARG A C 1
ATOM 639 O O . ARG A 1 80 ? 2.880 7.732 11.568 1.00 91.38 80 ARG A O 1
ATOM 646 N N . ARG A 1 81 ? 2.943 9.318 9.992 1.00 93.88 81 ARG A N 1
ATOM 647 C CA . ARG A 1 81 ? 2.000 10.231 10.658 1.00 93.88 81 ARG A CA 1
ATOM 648 C C . ARG A 1 81 ? 0.545 9.886 10.352 1.00 93.88 81 ARG A C 1
ATOM 650 O O . ARG A 1 81 ? -0.334 10.333 11.076 1.00 93.88 81 ARG A O 1
ATOM 657 N N . TRP A 1 82 ? 0.299 9.211 9.230 1.00 93.62 82 TRP A N 1
ATOM 658 C CA . TRP A 1 82 ? -1.042 8.796 8.833 1.00 93.62 82 TRP A CA 1
ATOM 659 C C . TRP A 1 82 ? -1.443 7.478 9.502 1.00 93.62 82 TRP A C 1
ATOM 661 O O . TRP A 1 82 ? -2.590 7.355 9.917 1.00 93.62 82 TRP A O 1
ATOM 671 N N . LEU A 1 83 ? -0.511 6.517 9.558 1.00 87.75 83 LEU A N 1
ATOM 672 C CA . LEU A 1 83 ? -0.668 5.221 10.230 1.00 87.75 83 LEU A CA 1
ATOM 673 C C . LEU A 1 83 ? -0.605 5.378 11.749 1.00 87.75 83 LEU A C 1
ATOM 675 O O . LEU A 1 83 ? -1.355 4.645 12.423 1.00 87.75 83 LEU A O 1
#

Secondary structure (DSSP, 8-state):
-PPPBTTB--------------EEEEEE-TTT--EEEEEESS--HHHHHHHHHHHHHHSTTS---PPP-S-GGGSSHHHHHH-